Protein AF-A0A536EAM1-F1 (afdb_monomer_lite)

Foldseek 3Di:
DFADFPDFDDDVPDGPDTDGDKDFDADPVRDTPDIGGDPPDDDDCPLQLQLLLLVLLVVQFCVVLVHDPLLSVLSSWLAQLPPSSLVSLQVLQVSLVHGLVLADQAFDQRNPPVSSVVCVVVVHDTGSSSGSNSSNLSSLQSSCSRVVFDSPCSVPCPGPSVVSSVVSVVD

Radius of gyration: 19.37 Å; chains: 1; bounding box: 47×45×48 Å

Sequence (171 aa):
MPPPVLASLWRGAVREARVRGHVAVVDGRNRLVGAAGDPDVLTTVRSCVKPIQALPFVEHAARRLGASLADIAIACSSHNGEDMHVDAVRRLLGLAGLDETSLRCGPQLPMDEATGRRLLAAGGTPQPVHNNCSGKHAAMLATCAVAGWSLEGYMEPGHPCQQAVSAALAR

Secondary structure (DSSP, 8-state):
-PPPEEEEEEETTEEEEEEE--EEEE-TTS-EEEEES-TT-----GGGGHHHHTHHHIIIIITTTT--HHHHHHHH------HHHHHHHHHHHHHTT--GGG--S-----SSHHHHHHHHHTT----GGGSTTHHHHHHHHHHHHHHT--STTTTSTTSHHHHHHHHHHT-

pLDDT: mean 96.69, std 3.05, range [69.12, 98.75]

Structure (mmCIF, N/CA/C/O backbone):
data_AF-A0A536EAM1-F1
#
_entry.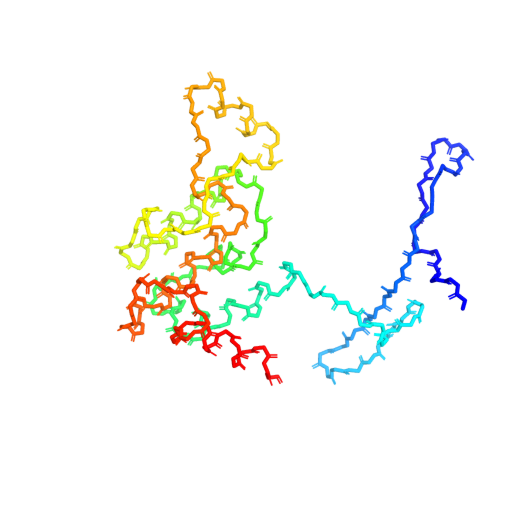id   AF-A0A536EAM1-F1
#
loop_
_atom_site.group_PDB
_atom_site.id
_atom_site.type_symbol
_atom_site.label_atom_id
_atom_site.label_alt_id
_atom_site.label_comp_id
_atom_site.label_asym_id
_atom_site.label_entity_id
_atom_site.label_seq_id
_atom_site.pdbx_PDB_ins_code
_atom_site.Cartn_x
_atom_site.Cartn_y
_atom_site.Cartn_z
_atom_site.occupancy
_atom_site.B_iso_or_equiv
_atom_site.auth_seq_id
_atom_site.auth_comp_id
_atom_site.auth_asym_id
_atom_site.auth_atom_id
_atom_site.pdbx_PDB_model_num
ATOM 1 N N . MET A 1 1 ? 20.734 -22.739 -17.566 1.00 69.12 1 MET A N 1
ATOM 2 C CA . MET A 1 1 ? 21.094 -21.557 -18.390 1.00 69.12 1 MET A CA 1
ATOM 3 C C . MET A 1 1 ? 20.747 -20.294 -17.615 1.00 69.12 1 MET A C 1
ATOM 5 O O . MET A 1 1 ? 19.804 -20.358 -16.837 1.00 69.12 1 MET A O 1
ATOM 9 N N . PRO A 1 2 ? 21.471 -19.174 -17.783 1.00 86.00 2 PRO A N 1
ATOM 10 C CA . PRO A 1 2 ? 21.080 -17.919 -17.145 1.00 86.00 2 PRO A CA 1
ATOM 11 C C . PRO A 1 2 ? 19.713 -17.449 -17.675 1.00 86.00 2 PRO A C 1
ATOM 13 O O . PRO A 1 2 ? 19.415 -17.715 -18.845 1.00 86.00 2 PRO A O 1
ATOM 16 N N . PRO A 1 3 ? 18.913 -16.716 -16.876 1.00 93.94 3 PRO A N 1
ATOM 17 C CA . PRO A 1 3 ? 17.628 -16.191 -17.331 1.00 93.94 3 PRO A CA 1
ATOM 18 C C . PRO A 1 3 ? 17.803 -15.321 -18.588 1.00 93.94 3 PRO A C 1
ATOM 20 O O . PRO A 1 3 ? 18.869 -14.701 -18.759 1.00 93.94 3 PRO A O 1
ATOM 23 N N . PRO A 1 4 ? 16.810 -15.265 -19.492 1.00 96.50 4 PRO A N 1
ATOM 24 C CA . PRO A 1 4 ? 16.903 -14.465 -20.709 1.00 96.50 4 PRO A CA 1
ATOM 25 C C . PRO A 1 4 ? 17.065 -12.977 -20.392 1.00 96.50 4 PRO A C 1
ATOM 27 O O . PRO A 1 4 ? 16.735 -12.512 -19.304 1.00 96.50 4 PRO A O 1
ATOM 30 N N . VAL A 1 5 ? 17.587 -12.220 -21.358 1.00 96.81 5 VAL A N 1
ATOM 31 C CA . VAL A 1 5 ? 17.650 -10.756 -21.265 1.00 96.81 5 VAL A CA 1
ATOM 32 C C . VAL A 1 5 ? 16.257 -10.203 -21.551 1.00 96.81 5 VAL A C 1
ATOM 34 O O . VAL A 1 5 ? 15.761 -10.362 -22.661 1.00 96.81 5 VAL A O 1
ATOM 37 N N . LEU A 1 6 ? 15.649 -9.559 -20.557 1.00 96.56 6 LEU A N 1
ATOM 38 C CA . LEU A 1 6 ? 14.318 -8.955 -20.647 1.00 96.56 6 LEU A CA 1
ATOM 39 C C . LEU A 1 6 ? 14.375 -7.486 -21.075 1.00 96.56 6 LEU A C 1
ATOM 41 O O . LEU A 1 6 ? 13.484 -7.007 -21.766 1.00 96.56 6 LEU A O 1
ATOM 45 N N . ALA A 1 7 ? 15.428 -6.767 -20.679 1.00 96.44 7 ALA A N 1
ATOM 46 C CA . ALA A 1 7 ? 15.625 -5.370 -21.047 1.00 96.44 7 ALA A CA 1
ATOM 47 C C . ALA A 1 7 ? 17.111 -5.042 -21.225 1.00 96.44 7 ALA A C 1
ATOM 49 O O . ALA A 1 7 ? 17.992 -5.710 -20.676 1.00 96.44 7 ALA A O 1
ATOM 50 N N . SER A 1 8 ? 17.395 -3.996 -21.999 1.00 97.06 8 SER A N 1
ATOM 51 C CA . SER A 1 8 ? 18.741 -3.447 -22.189 1.00 97.06 8 SER A CA 1
ATOM 52 C C . SER A 1 8 ? 18.722 -1.945 -21.944 1.00 97.06 8 SER A C 1
ATOM 54 O O . SER A 1 8 ? 17.835 -1.259 -22.447 1.00 97.06 8 SER A O 1
ATOM 56 N N . LEU A 1 9 ? 19.706 -1.445 -21.200 1.00 97.25 9 LEU A N 1
ATOM 57 C CA . LEU A 1 9 ? 19.908 -0.015 -20.991 1.00 97.25 9 LEU A CA 1
ATOM 58 C C . LEU A 1 9 ? 21.008 0.469 -21.935 1.00 97.25 9 LEU A C 1
ATOM 60 O O . LEU A 1 9 ? 22.050 -0.181 -22.068 1.00 97.25 9 LEU A O 1
ATOM 64 N N . TRP A 1 10 ? 20.763 1.607 -22.577 1.00 97.44 10 TRP A N 1
ATOM 65 C CA . TRP A 1 10 ? 21.636 2.186 -23.593 1.00 97.44 10 TRP A CA 1
ATOM 66 C C . TRP A 1 10 ? 22.023 3.617 -23.224 1.00 97.44 10 TRP A C 1
ATOM 68 O O . TRP A 1 10 ? 21.178 4.392 -22.778 1.00 97.44 10 TRP A O 1
ATOM 78 N N . ARG A 1 11 ? 23.288 3.975 -23.466 1.00 97.31 11 ARG A N 1
ATOM 79 C CA . ARG A 1 11 ? 23.786 5.355 -23.461 1.00 97.31 11 ARG A CA 1
ATOM 80 C C . ARG A 1 11 ? 24.285 5.681 -24.862 1.00 97.31 11 ARG A C 1
ATOM 82 O O . ARG A 1 11 ? 25.357 5.239 -25.277 1.00 97.31 11 ARG A O 1
ATOM 89 N N . GLY A 1 12 ? 23.466 6.412 -25.616 1.00 95.56 12 GLY A N 1
ATOM 90 C CA . GLY A 1 12 ? 23.683 6.586 -27.051 1.00 95.56 12 GLY A CA 1
ATOM 91 C C . GLY A 1 12 ? 23.728 5.227 -27.757 1.00 95.56 12 GLY A C 1
ATOM 92 O O . GLY A 1 12 ? 22.814 4.420 -27.611 1.00 95.56 12 GLY A O 1
ATOM 93 N N . ALA A 1 13 ? 24.813 4.956 -28.483 1.00 96.19 13 ALA A N 1
ATOM 94 C CA . ALA A 1 13 ? 25.009 3.700 -29.209 1.00 96.19 13 ALA A CA 1
ATOM 95 C C . ALA A 1 13 ? 25.584 2.549 -28.356 1.00 96.19 13 ALA A C 1
ATOM 97 O O . ALA A 1 13 ? 25.731 1.434 -28.854 1.00 96.19 13 ALA A O 1
ATOM 98 N N . VAL A 1 14 ? 25.932 2.788 -27.086 1.00 97.06 14 VAL A N 1
ATOM 99 C CA . VAL A 1 14 ? 26.560 1.778 -26.219 1.00 97.06 14 VAL A CA 1
ATOM 100 C C . VAL A 1 14 ? 25.514 1.128 -25.320 1.00 97.06 14 VAL A C 1
ATOM 102 O O . VAL A 1 14 ? 24.810 1.808 -24.574 1.00 97.06 14 VAL A O 1
ATOM 105 N N . ARG A 1 15 ? 25.430 -0.207 -25.349 1.00 97.19 15 ARG A N 1
ATOM 106 C CA . ARG A 1 15 ? 24.611 -0.978 -24.402 1.00 97.19 15 ARG A CA 1
ATOM 107 C C . ARG A 1 15 ? 25.362 -1.142 -23.085 1.00 97.19 15 ARG A C 1
ATOM 109 O O . ARG A 1 15 ? 26.242 -1.995 -22.992 1.00 97.19 15 ARG A O 1
ATOM 116 N N . GLU A 1 16 ? 24.992 -0.360 -22.078 1.00 97.56 16 GLU A N 1
ATOM 117 C CA . GLU A 1 16 ? 25.674 -0.336 -20.776 1.00 97.56 16 GLU A CA 1
ATOM 118 C C . GLU A 1 16 ? 25.254 -1.487 -19.862 1.00 97.56 16 GLU A C 1
ATOM 120 O O . GLU A 1 16 ? 26.082 -2.035 -19.138 1.00 97.56 16 GLU A O 1
ATOM 125 N N . ALA A 1 17 ? 23.980 -1.889 -19.897 1.00 97.31 17 ALA A N 1
ATOM 126 C CA . ALA A 1 17 ? 23.479 -2.924 -18.999 1.00 97.31 17 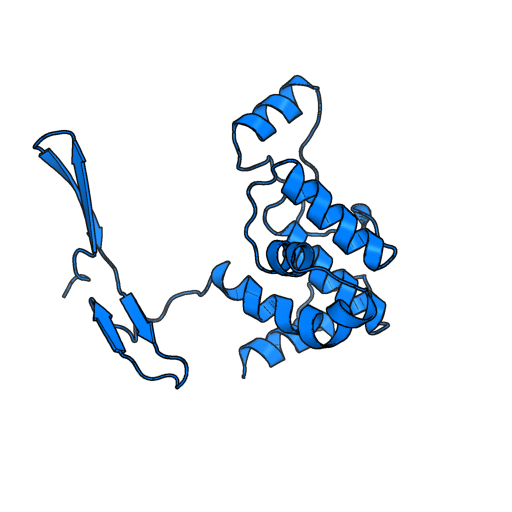ALA A CA 1
ATOM 127 C C . ALA A 1 17 ? 22.419 -3.821 -19.643 1.00 97.31 17 ALA A C 1
ATOM 129 O O . ALA A 1 17 ? 21.758 -3.469 -20.623 1.00 97.31 17 ALA A O 1
ATOM 130 N N . ARG A 1 18 ? 22.268 -5.016 -19.064 1.00 96.69 18 ARG A N 1
ATOM 131 C CA . ARG A 1 18 ? 21.251 -6.011 -19.416 1.00 96.69 18 ARG A CA 1
ATOM 132 C C . ARG A 1 18 ? 20.536 -6.447 -18.149 1.00 96.69 18 ARG A C 1
ATOM 134 O O . ARG A 1 18 ? 21.189 -6.853 -17.193 1.00 96.69 18 ARG A O 1
ATOM 141 N N . VAL A 1 19 ? 19.211 -6.420 -18.179 1.00 96.38 19 VAL A N 1
ATOM 142 C CA . VAL A 1 19 ? 18.365 -6.974 -17.122 1.00 96.38 19 VAL A CA 1
ATOM 143 C C . VAL A 1 19 ? 17.955 -8.371 -17.551 1.00 96.38 19 VAL A C 1
ATOM 145 O O . VAL A 1 19 ? 17.419 -8.551 -18.645 1.00 96.38 19 VAL A O 1
ATOM 148 N N . ARG A 1 20 ? 18.235 -9.364 -16.709 1.00 96.06 20 ARG A N 1
ATOM 149 C CA . ARG A 1 20 ? 17.837 -10.756 -16.925 1.00 96.06 20 ARG A CA 1
ATOM 150 C C . ARG A 1 20 ? 16.781 -11.153 -15.910 1.00 96.06 20 ARG A C 1
ATOM 152 O O . ARG A 1 20 ? 16.861 -10.721 -14.764 1.00 96.06 20 ARG A O 1
ATOM 159 N N . GLY A 1 21 ? 15.827 -11.978 -16.315 1.00 95.88 21 GLY A N 1
ATOM 160 C CA . GLY A 1 21 ? 14.784 -12.434 -15.407 1.00 95.88 21 GLY A CA 1
ATOM 161 C C . GLY A 1 21 ? 13.812 -13.413 -16.043 1.00 95.88 21 GLY A C 1
ATOM 162 O O . GLY A 1 21 ? 14.032 -13.891 -17.154 1.00 95.88 21 GLY A O 1
ATOM 163 N N . HIS A 1 22 ? 12.743 -13.672 -15.302 1.00 95.88 22 HIS A N 1
ATOM 164 C CA . HIS A 1 22 ? 11.665 -14.584 -15.650 1.00 95.88 22 HIS A CA 1
ATOM 165 C C . HIS A 1 22 ? 10.362 -13.793 -15.757 1.00 95.88 22 HIS A C 1
ATOM 167 O O . HIS A 1 22 ? 10.130 -12.886 -14.957 1.00 95.88 22 HIS A O 1
ATOM 173 N N . VAL A 1 23 ? 9.528 -14.112 -16.742 1.00 95.44 23 VAL A N 1
ATOM 174 C CA . VAL A 1 23 ? 8.205 -13.507 -16.935 1.00 95.44 23 VAL A CA 1
ATOM 175 C C . VAL A 1 23 ? 7.204 -14.619 -17.187 1.00 95.44 23 VAL A C 1
ATOM 177 O O . VAL A 1 23 ? 7.458 -15.491 -18.014 1.00 95.44 23 VAL A O 1
ATOM 180 N N . ALA A 1 24 ? 6.058 -14.536 -16.521 1.00 95.06 24 ALA A N 1
ATOM 181 C CA . ALA A 1 24 ? 4.874 -15.331 -16.802 1.00 95.06 24 ALA A CA 1
ATOM 182 C C . ALA A 1 24 ? 3.688 -14.379 -17.003 1.00 95.06 24 ALA A C 1
ATOM 184 O O . ALA A 1 24 ? 3.507 -13.433 -16.235 1.00 95.06 24 ALA A O 1
ATOM 185 N N . VAL A 1 25 ? 2.893 -14.618 -18.042 1.00 96.25 25 VAL A N 1
ATOM 186 C CA . VAL A 1 25 ? 1.637 -13.913 -18.310 1.00 96.25 25 VAL A CA 1
ATOM 187 C C . VAL A 1 25 ? 0.524 -14.941 -18.246 1.00 96.25 25 VAL A C 1
ATOM 189 O O . VAL A 1 25 ? 0.546 -15.919 -18.995 1.00 96.25 25 VAL A O 1
ATOM 192 N N . VAL A 1 26 ? -0.439 -14.721 -17.357 1.00 95.56 26 VAL A N 1
ATOM 193 C CA . VAL A 1 26 ? -1.587 -15.610 -17.161 1.00 95.56 26 VAL A CA 1
ATOM 194 C C . VAL A 1 26 ? -2.884 -14.905 -17.543 1.00 95.56 26 VAL A C 1
ATOM 196 O O . VAL A 1 26 ? -3.024 -13.700 -17.334 1.00 95.56 26 VAL A O 1
ATOM 199 N N . ASP A 1 27 ? -3.824 -15.643 -18.134 1.00 95.94 27 ASP A N 1
ATOM 200 C CA . ASP A 1 27 ? -5.181 -15.147 -18.377 1.00 95.94 27 ASP A CA 1
ATOM 201 C C . ASP A 1 27 ? -6.076 -15.296 -17.130 1.00 95.94 27 ASP A C 1
ATOM 203 O O . ASP A 1 27 ? -5.704 -15.919 -16.136 1.00 95.94 27 ASP A O 1
ATOM 207 N N . GLY A 1 28 ? -7.296 -14.747 -17.180 1.00 94.12 28 GLY A N 1
ATOM 208 C CA . GLY A 1 28 ? -8.270 -14.845 -16.081 1.00 94.12 28 GLY A CA 1
ATOM 209 C C . GLY A 1 28 ? -8.806 -16.260 -15.809 1.00 94.12 2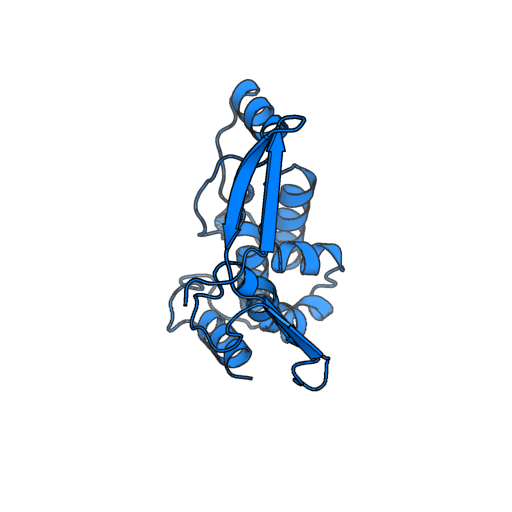8 GLY A C 1
ATOM 210 O O . GLY A 1 28 ? -9.671 -16.423 -14.954 1.00 94.12 28 GLY A O 1
ATOM 211 N N . ARG A 1 29 ? -8.340 -17.278 -16.544 1.00 95.06 29 ARG A N 1
ATOM 212 C CA . ARG A 1 29 ? -8.624 -18.704 -16.315 1.00 95.06 29 ARG A CA 1
ATOM 213 C C . ARG A 1 29 ? -7.383 -19.447 -15.809 1.00 95.06 29 ARG A C 1
ATOM 215 O O . ARG A 1 29 ? -7.332 -20.671 -15.908 1.00 95.06 29 ARG A O 1
ATOM 222 N N . ASN A 1 30 ? -6.393 -18.717 -15.290 1.00 91.00 30 ASN A N 1
ATOM 223 C CA . ASN A 1 30 ? -5.130 -19.236 -14.765 1.00 91.00 30 ASN A CA 1
ATOM 224 C C . ASN A 1 30 ? -4.305 -20.021 -15.795 1.00 91.00 30 ASN A C 1
ATOM 226 O O . ASN A 1 30 ? -3.516 -20.891 -15.428 1.00 91.00 30 ASN A O 1
ATOM 230 N N . ARG A 1 31 ? -4.465 -19.736 -17.093 1.00 95.88 31 ARG A N 1
ATOM 231 C CA . ARG A 1 31 ? -3.649 -20.374 -18.132 1.00 95.88 31 ARG A CA 1
ATOM 232 C C . ARG A 1 31 ? -2.462 -19.492 -18.474 1.00 95.88 31 ARG A C 1
ATOM 234 O O . ARG A 1 31 ? -2.629 -18.293 -18.689 1.00 95.88 31 ARG A O 1
ATOM 241 N N . LEU A 1 32 ? -1.282 -20.096 -18.592 1.00 97.12 32 LEU A N 1
ATOM 242 C CA . LEU A 1 32 ? -0.092 -19.421 -19.103 1.00 97.12 32 LEU A CA 1
ATOM 243 C C . LEU A 1 32 ? -0.296 -19.080 -20.589 1.00 97.12 32 LEU A C 1
ATOM 245 O O . LEU A 1 32 ? -0.433 -19.974 -21.422 1.00 97.12 32 LEU A O 1
ATOM 249 N N . VAL A 1 33 ? -0.322 -17.788 -20.916 1.00 97.75 33 VAL A N 1
ATOM 250 C CA . VAL A 1 33 ? -0.504 -17.273 -22.288 1.00 97.75 33 VAL A CA 1
ATOM 251 C C . VAL A 1 33 ? 0.766 -16.651 -22.870 1.00 97.75 33 VAL A C 1
ATOM 253 O O . VAL A 1 33 ? 0.814 -16.337 -24.056 1.00 97.75 33 VAL A O 1
ATOM 256 N N . GLY A 1 34 ? 1.814 -16.501 -22.061 1.00 96.94 34 GLY A N 1
ATOM 257 C CA . GLY A 1 34 ? 3.131 -16.065 -22.510 1.00 96.94 34 GLY A CA 1
ATOM 258 C C . GLY A 1 34 ? 4.172 -16.211 -21.408 1.00 96.94 34 GLY A C 1
ATOM 259 O O . GLY A 1 34 ? 3.846 -16.107 -20.227 1.00 96.94 34 GLY A O 1
ATOM 260 N N . ALA A 1 35 ? 5.426 -16.448 -21.789 1.00 96.81 35 ALA A N 1
ATOM 261 C CA . ALA A 1 35 ? 6.530 -16.534 -20.843 1.00 96.81 35 ALA A CA 1
ATOM 262 C C . ALA A 1 35 ? 7.864 -16.116 -21.473 1.00 96.81 35 ALA A C 1
ATOM 264 O O . ALA A 1 35 ? 8.066 -16.236 -22.682 1.00 96.81 35 ALA A O 1
ATOM 265 N N . ALA A 1 36 ? 8.788 -15.668 -20.627 1.00 96.44 36 ALA A N 1
ATOM 266 C CA . ALA A 1 36 ? 10.197 -15.518 -20.962 1.00 96.44 36 ALA A CA 1
ATOM 267 C C . ALA A 1 36 ? 11.034 -16.104 -19.823 1.00 96.44 36 ALA A C 1
ATOM 269 O O . ALA A 1 36 ? 10.943 -15.644 -18.688 1.00 96.44 36 ALA A O 1
ATOM 270 N N . GLY A 1 37 ? 11.864 -17.101 -20.126 1.00 95.19 37 GLY A N 1
ATOM 271 C CA . GLY A 1 37 ? 12.626 -17.831 -19.114 1.00 95.19 37 GLY A CA 1
ATOM 272 C C . GLY A 1 37 ? 11.800 -18.964 -18.514 1.00 95.19 37 GLY A C 1
ATOM 273 O O . GLY A 1 37 ? 11.008 -19.583 -19.213 1.00 95.19 37 GLY A O 1
ATOM 274 N N . ASP A 1 38 ? 12.027 -19.236 -17.235 1.00 95.69 38 ASP A N 1
ATOM 275 C CA . ASP A 1 38 ? 11.323 -20.265 -16.463 1.00 95.69 38 ASP A CA 1
ATOM 276 C C . ASP A 1 38 ? 10.181 -19.635 -15.631 1.00 95.69 38 ASP A C 1
ATOM 278 O O . ASP A 1 38 ? 10.494 -18.878 -14.707 1.00 95.69 38 ASP A O 1
ATOM 282 N N . PRO A 1 39 ? 8.897 -19.876 -15.966 1.00 94.62 39 PRO A N 1
ATOM 283 C CA . PRO A 1 39 ? 7.749 -19.328 -15.239 1.00 94.62 39 PRO A CA 1
ATOM 284 C C . PRO A 1 39 ? 7.530 -19.969 -13.859 1.00 94.62 39 PRO A C 1
ATOM 286 O O . PRO A 1 39 ? 6.801 -19.393 -13.055 1.00 94.62 39 PRO A O 1
ATOM 289 N N . ASP A 1 40 ? 8.173 -21.105 -13.572 1.00 94.12 40 ASP A N 1
ATOM 290 C CA . ASP A 1 40 ? 8.005 -21.868 -12.330 1.00 94.12 40 ASP A CA 1
ATOM 291 C C . ASP A 1 40 ? 9.082 -21.530 -11.282 1.00 94.12 40 ASP A C 1
ATOM 293 O O . ASP A 1 40 ? 9.134 -22.118 -10.197 1.00 94.12 40 ASP A O 1
ATOM 297 N N . VAL A 1 41 ? 9.948 -20.551 -11.573 1.00 94.56 41 VAL A N 1
ATOM 298 C CA . VAL A 1 41 ? 10.946 -20.064 -10.616 1.00 94.56 41 VAL A CA 1
ATOM 299 C C . VAL A 1 41 ? 10.270 -19.510 -9.364 1.00 94.56 41 VAL A C 1
ATOM 301 O O . VAL A 1 41 ? 9.477 -18.567 -9.405 1.00 94.56 41 VAL A O 1
ATOM 304 N N . LEU A 1 42 ? 10.668 -20.055 -8.214 1.00 93.25 42 LEU A N 1
ATOM 305 C CA . LEU A 1 42 ? 10.222 -19.570 -6.916 1.00 93.25 42 LEU A CA 1
ATOM 306 C C . LEU A 1 42 ? 10.850 -18.210 -6.600 1.00 93.25 42 LEU A C 1
ATOM 308 O O . LEU A 1 42 ? 12.070 -18.034 -6.618 1.00 93.25 42 LEU A O 1
ATOM 312 N N . THR A 1 43 ? 9.999 -17.249 -6.254 1.00 91.38 43 THR A N 1
ATOM 313 C CA . THR A 1 43 ? 10.399 -15.919 -5.795 1.00 91.38 43 THR A CA 1
ATOM 314 C C . THR A 1 43 ? 9.432 -15.413 -4.732 1.00 91.38 43 THR A C 1
ATOM 316 O O . THR A 1 43 ? 8.309 -15.895 -4.594 1.00 91.38 43 THR A O 1
ATOM 319 N N . THR A 1 44 ? 9.853 -14.417 -3.960 1.00 89.75 44 THR A N 1
ATOM 320 C CA . THR A 1 44 ? 8.963 -13.753 -3.007 1.00 89.75 44 THR A CA 1
ATOM 321 C C . THR A 1 44 ? 8.013 -12.816 -3.754 1.00 89.75 44 THR A C 1
ATOM 323 O O . THR A 1 44 ? 8.470 -12.005 -4.560 1.00 89.75 44 THR A O 1
ATOM 326 N N . VAL A 1 45 ? 6.723 -12.818 -3.410 1.00 88.81 45 VAL A N 1
ATOM 327 C CA . VAL A 1 45 ? 5.739 -11.853 -3.948 1.00 88.81 45 VAL A CA 1
ATOM 328 C C . VAL A 1 45 ? 6.022 -10.401 -3.532 1.00 88.81 45 VAL A C 1
ATOM 330 O O . VAL A 1 45 ? 5.564 -9.460 -4.176 1.00 88.81 45 VAL A O 1
ATOM 333 N N . ARG A 1 46 ? 6.803 -10.194 -2.460 1.00 90.06 46 ARG A N 1
ATOM 334 C CA . ARG A 1 46 ? 7.116 -8.875 -1.880 1.00 90.06 46 ARG A CA 1
ATOM 335 C C . ARG A 1 46 ? 5.850 -8.017 -1.753 1.00 90.06 46 ARG A C 1
ATOM 337 O O . ARG A 1 46 ? 4.789 -8.511 -1.392 1.00 90.06 46 ARG A O 1
ATOM 344 N N . SER A 1 47 ? 5.948 -6.721 -2.044 1.00 91.94 47 SER A N 1
ATOM 345 C CA . SER A 1 47 ? 4.816 -5.796 -1.957 1.00 91.94 47 SER A CA 1
ATOM 346 C C . SER A 1 47 ? 3.764 -5.987 -3.056 1.00 91.94 47 SER A C 1
ATOM 348 O O . SER A 1 47 ? 2.715 -5.356 -2.966 1.00 91.94 47 SER A O 1
ATOM 350 N N . CYS A 1 48 ? 3.974 -6.868 -4.043 1.00 92.88 48 CYS A N 1
ATOM 351 C CA . CYS A 1 48 ? 2.944 -7.204 -5.034 1.00 92.88 48 CYS A CA 1
ATOM 352 C C . CYS A 1 48 ? 1.762 -7.964 -4.413 1.00 92.88 48 CYS A C 1
ATOM 354 O O . CYS A 1 48 ? 0.716 -8.076 -5.037 1.00 92.88 48 CYS A O 1
ATOM 356 N N . VAL A 1 49 ? 1.903 -8.444 -3.173 1.00 95.19 49 VAL A N 1
ATOM 357 C CA . VAL A 1 49 ? 0.846 -9.136 -2.424 1.00 95.19 49 VAL A CA 1
ATOM 358 C C . VAL A 1 49 ? -0.261 -8.205 -1.909 1.00 95.19 49 VAL A C 1
ATOM 360 O O . VAL A 1 49 ? -1.342 -8.673 -1.564 1.00 95.19 49 VAL A O 1
ATOM 363 N N . LYS A 1 50 ? -0.026 -6.887 -1.845 1.00 96.31 50 LYS A N 1
ATOM 364 C CA . LYS A 1 50 ? -0.939 -5.919 -1.207 1.00 96.31 50 LYS A CA 1
ATOM 365 C C . LYS A 1 50 ? -2.385 -5.950 -1.727 1.00 96.31 50 LYS A C 1
ATOM 367 O O . LYS A 1 50 ? -3.274 -5.876 -0.883 1.00 96.31 50 LYS A O 1
ATOM 372 N N . PRO A 1 51 ? -2.665 -6.118 -3.036 1.00 96.06 51 PRO A N 1
ATOM 373 C CA . PRO A 1 51 ? -4.038 -6.286 -3.507 1.00 96.06 51 PRO A CA 1
ATOM 374 C C . PRO A 1 51 ? -4.754 -7.483 -2.873 1.00 96.06 51 PRO A C 1
ATOM 376 O O . PRO A 1 51 ? -5.917 -7.374 -2.503 1.00 96.06 51 PRO A O 1
ATOM 379 N N . ILE A 1 52 ? -4.042 -8.595 -2.665 1.00 95.75 52 ILE A N 1
ATOM 380 C CA . ILE A 1 52 ? -4.578 -9.775 -1.976 1.00 95.75 52 ILE A CA 1
ATOM 381 C C . ILE A 1 52 ? -4.767 -9.470 -0.482 1.00 95.75 52 ILE A C 1
ATOM 383 O O . ILE A 1 52 ? -5.796 -9.811 0.092 1.00 95.75 52 ILE A O 1
ATOM 387 N N . GLN A 1 53 ? -3.829 -8.746 0.145 1.00 96.75 53 GLN A N 1
ATOM 388 C CA . GLN A 1 53 ? -3.973 -8.298 1.541 1.00 96.75 53 GLN A CA 1
ATOM 389 C C . GLN A 1 53 ? -5.150 -7.332 1.751 1.00 96.75 53 GLN A C 1
ATOM 391 O O . GLN A 1 53 ? -5.669 -7.247 2.860 1.00 96.75 53 GLN A O 1
ATOM 396 N N . ALA A 1 54 ? -5.568 -6.608 0.712 1.00 97.81 54 ALA A N 1
ATOM 397 C CA . ALA A 1 54 ? -6.714 -5.706 0.747 1.00 97.81 54 ALA A CA 1
ATOM 398 C C . ALA A 1 54 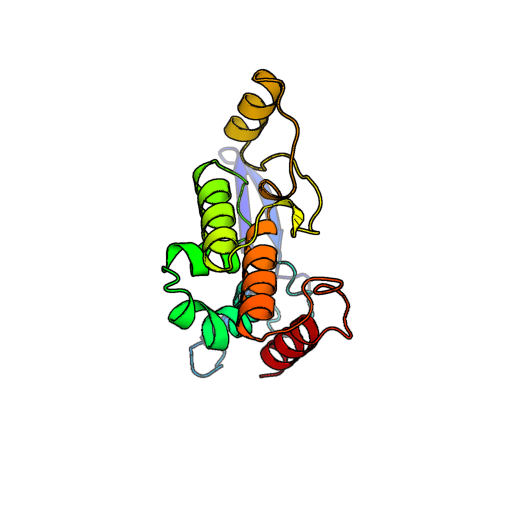? -8.058 -6.426 0.525 1.00 97.81 54 ALA A C 1
ATOM 400 O O . ALA A 1 54 ? -9.102 -5.817 0.755 1.00 97.81 54 ALA A O 1
ATOM 401 N N . LEU A 1 55 ? -8.073 -7.706 0.124 1.00 97.75 55 LEU A N 1
ATOM 402 C CA . LEU A 1 55 ? -9.320 -8.446 -0.110 1.00 97.75 55 LEU A CA 1
ATOM 403 C C . LEU A 1 55 ? -10.246 -8.482 1.116 1.00 97.75 55 LEU A C 1
ATOM 405 O O . LEU A 1 55 ? -11.418 -8.155 0.937 1.00 97.75 55 LEU A O 1
ATOM 409 N N . PRO A 1 56 ? -9.781 -8.757 2.354 1.00 97.62 56 PRO A N 1
ATOM 410 C CA . PRO A 1 56 ? -10.653 -8.697 3.530 1.00 97.62 56 PRO A CA 1
ATOM 411 C C . PRO A 1 56 ? -11.323 -7.327 3.707 1.00 97.62 56 PRO A C 1
ATOM 413 O O . PRO A 1 56 ? -12.507 -7.248 4.035 1.00 97.62 56 PRO A O 1
ATOM 416 N N . PHE A 1 57 ? -10.595 -6.244 3.423 1.00 98.50 57 PHE A N 1
ATOM 417 C CA . PHE 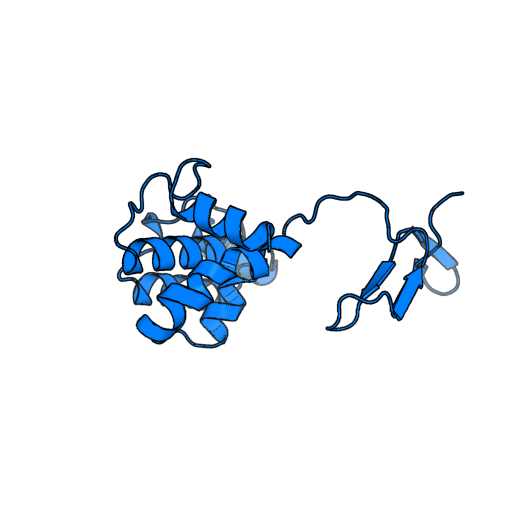A 1 57 ? -11.150 -4.894 3.443 1.00 98.50 57 PHE A CA 1
ATOM 418 C C . PHE A 1 57 ? -12.233 -4.723 2.374 1.00 98.50 57 PHE A C 1
ATOM 420 O O . PHE A 1 57 ? -13.336 -4.282 2.693 1.00 98.50 57 PHE A O 1
ATOM 427 N N . VAL A 1 58 ? -11.958 -5.107 1.126 1.00 98.12 58 VAL A N 1
ATOM 428 C CA . VAL A 1 58 ? -12.913 -4.987 0.012 1.00 98.12 58 VAL A CA 1
ATOM 429 C C . VAL A 1 58 ? -14.178 -5.816 0.261 1.00 98.12 58 VAL A C 1
ATOM 431 O O . VAL A 1 58 ? -15.288 -5.323 0.059 1.00 98.12 58 VAL A O 1
ATOM 434 N N . GLU A 1 59 ? -14.023 -7.049 0.741 1.00 96.62 59 GLU A N 1
ATOM 435 C CA . GLU A 1 59 ? -15.114 -8.008 0.940 1.00 96.62 59 GLU A CA 1
ATOM 436 C C . GLU A 1 59 ? -15.990 -7.681 2.158 1.00 96.62 59 GLU A C 1
ATOM 438 O O . GLU A 1 59 ? -17.189 -7.978 2.152 1.00 96.62 59 GLU A O 1
ATOM 443 N N . HIS A 1 60 ? -15.427 -7.075 3.210 1.00 93.81 60 HIS A N 1
ATOM 444 C CA . HIS A 1 60 ? -16.129 -6.929 4.491 1.00 93.81 60 HIS A CA 1
ATOM 445 C C . HIS A 1 60 ? -16.360 -5.488 4.946 1.00 93.81 60 HIS A C 1
ATOM 447 O O . HIS A 1 60 ? -17.355 -5.232 5.629 1.00 93.81 60 HIS A O 1
ATOM 453 N N . ALA A 1 61 ? -15.492 -4.548 4.571 1.00 97.19 61 ALA A N 1
ATOM 454 C CA . ALA A 1 61 ? -15.490 -3.196 5.126 1.00 97.19 61 ALA A CA 1
ATOM 455 C C . ALA A 1 61 ? -15.781 -2.109 4.088 1.00 97.19 61 ALA A C 1
ATOM 457 O O . ALA A 1 61 ? -16.615 -1.245 4.349 1.00 97.19 61 ALA A O 1
ATOM 458 N N . ALA A 1 62 ? -15.180 -2.177 2.898 1.00 97.94 62 ALA A N 1
ATOM 459 C CA . ALA A 1 62 ? -15.191 -1.099 1.910 1.00 97.94 62 ALA A CA 1
ATOM 460 C C . ALA A 1 62 ? -16.604 -0.572 1.615 1.00 97.94 62 ALA A C 1
ATOM 462 O O . ALA A 1 62 ? -16.872 0.615 1.781 1.00 97.94 62 ALA A O 1
ATOM 463 N N . ARG A 1 63 ? -17.551 -1.457 1.272 1.00 97.44 63 ARG A N 1
ATOM 464 C CA . ARG A 1 63 ? -18.939 -1.050 0.987 1.00 97.44 63 ARG A CA 1
ATOM 465 C C . ARG A 1 63 ? -19.658 -0.469 2.210 1.00 97.44 63 ARG A C 1
ATOM 467 O O . ARG A 1 63 ? -20.422 0.477 2.060 1.00 97.44 63 ARG A O 1
ATOM 474 N N . ARG A 1 64 ? -19.438 -1.030 3.406 1.00 97.75 64 ARG A N 1
ATOM 475 C CA . ARG A 1 64 ? -20.086 -0.571 4.653 1.00 97.75 64 ARG A CA 1
ATOM 476 C C . ARG A 1 64 ? -19.592 0.810 5.073 1.00 97.75 64 ARG A C 1
ATOM 478 O O . ARG A 1 64 ? -20.366 1.590 5.608 1.00 97.75 64 ARG A O 1
ATOM 485 N N . LEU A 1 65 ? -18.324 1.092 4.794 1.00 97.94 65 LEU A N 1
ATOM 486 C CA . LEU A 1 65 ? -17.671 2.365 5.077 1.00 97.94 65 LEU A CA 1
ATOM 487 C C . LEU A 1 65 ? -17.869 3.408 3.966 1.00 97.94 65 LEU A C 1
ATOM 489 O O . LEU A 1 65 ? -17.361 4.516 4.084 1.00 97.94 65 LEU A O 1
ATOM 493 N N . GLY A 1 66 ? -18.564 3.072 2.871 1.00 98.00 66 GLY A N 1
ATOM 494 C CA . GLY A 1 66 ? -18.696 3.972 1.721 1.00 98.00 66 GLY A CA 1
ATOM 495 C C . GLY A 1 66 ? -17.356 4.285 1.043 1.00 98.00 66 GLY A C 1
ATOM 496 O O . GLY A 1 66 ? -17.170 5.381 0.518 1.00 98.00 66 GLY A O 1
ATOM 497 N N . ALA A 1 67 ? -16.411 3.342 1.079 1.00 98.19 67 ALA A N 1
ATOM 498 C CA . ALA A 1 67 ? -15.084 3.512 0.507 1.00 98.19 67 ALA A CA 1
ATOM 499 C C . ALA A 1 67 ? -15.150 3.704 -1.016 1.00 98.19 67 ALA A C 1
ATOM 501 O O . ALA A 1 67 ? -15.866 2.995 -1.728 1.00 98.19 67 ALA A O 1
ATOM 502 N N . SER A 1 68 ? -14.372 4.656 -1.520 1.00 97.81 68 SER A N 1
ATOM 503 C CA . SER A 1 68 ? -14.252 4.939 -2.948 1.00 97.81 68 SER A CA 1
ATOM 504 C C . SER A 1 68 ? -13.173 4.074 -3.603 1.00 97.81 68 SER A C 1
ATOM 506 O O . SER A 1 68 ? -12.375 3.411 -2.937 1.00 97.81 68 SER A O 1
ATOM 508 N N . LEU A 1 69 ? -13.073 4.141 -4.933 1.00 97.31 69 LEU A N 1
ATOM 509 C CA . LEU A 1 69 ? -11.966 3.506 -5.653 1.00 97.31 69 LEU A CA 1
ATOM 510 C C . LEU A 1 69 ? -10.595 4.047 -5.227 1.00 97.31 69 LEU A C 1
ATOM 512 O O . LEU A 1 69 ? -9.628 3.294 -5.255 1.00 97.31 69 LEU A O 1
ATOM 516 N N . ALA A 1 70 ? -10.501 5.305 -4.784 1.00 96.94 70 ALA A N 1
ATOM 517 C CA . ALA A 1 70 ? -9.247 5.859 -4.280 1.00 96.94 70 ALA A CA 1
ATOM 518 C C . ALA A 1 70 ? -8.824 5.220 -2.942 1.00 96.94 70 ALA A C 1
ATOM 520 O O . ALA A 1 70 ? -7.632 5.016 -2.728 1.00 96.94 70 ALA A O 1
ATOM 521 N N . ASP A 1 71 ? -9.776 4.837 -2.076 1.00 98.12 71 ASP A N 1
ATOM 522 C CA . ASP A 1 71 ? -9.470 4.091 -0.838 1.00 98.12 71 ASP A CA 1
ATOM 523 C C . ASP A 1 71 ? -8.938 2.693 -1.142 1.00 98.12 71 ASP A C 1
ATOM 525 O O . ASP A 1 71 ? -7.977 2.217 -0.540 1.00 98.12 71 ASP A O 1
ATOM 529 N N . ILE A 1 72 ? -9.574 2.021 -2.101 1.00 98.31 72 ILE A N 1
ATOM 530 C CA . ILE A 1 72 ? -9.155 0.685 -2.520 1.00 98.31 72 ILE A CA 1
ATOM 531 C C . ILE A 1 72 ? -7.784 0.771 -3.204 1.00 98.31 72 ILE A C 1
ATOM 533 O O . ILE A 1 72 ? -6.907 -0.050 -2.943 1.00 98.31 72 ILE A O 1
ATOM 537 N N . ALA A 1 73 ? -7.555 1.794 -4.031 1.00 98.06 73 ALA A N 1
ATOM 538 C CA . ALA A 1 73 ? -6.268 2.016 -4.676 1.00 98.06 73 ALA A CA 1
ATOM 539 C C . ALA A 1 73 ? -5.149 2.236 -3.649 1.00 98.06 73 ALA A C 1
ATOM 541 O O . ALA A 1 73 ? -4.114 1.570 -3.737 1.00 98.06 73 ALA A O 1
ATOM 542 N N . ILE A 1 74 ? -5.352 3.105 -2.646 1.00 98.44 74 ILE A N 1
ATOM 543 C CA . ILE A 1 74 ? -4.326 3.353 -1.625 1.00 98.44 74 ILE A CA 1
ATOM 544 C C . ILE A 1 74 ? -4.054 2.096 -0.785 1.00 98.44 74 ILE A C 1
ATOM 546 O O . ILE A 1 74 ? -2.886 1.791 -0.530 1.00 98.44 74 ILE A O 1
ATOM 550 N N . ALA A 1 75 ? -5.084 1.303 -0.461 1.00 98.31 75 ALA A N 1
ATOM 551 C CA . ALA A 1 75 ? -4.961 0.017 0.233 1.00 98.31 75 ALA A CA 1
ATOM 552 C C . ALA A 1 75 ? -4.077 -1.004 -0.510 1.00 98.31 75 ALA A C 1
ATOM 554 O O . ALA A 1 75 ? -3.314 -1.746 0.110 1.00 98.31 75 ALA A O 1
ATOM 555 N N . CYS A 1 76 ? -4.142 -1.013 -1.842 1.00 98.12 76 CYS A N 1
ATOM 556 C CA . CYS A 1 76 ? -3.385 -1.919 -2.710 1.00 98.12 76 CYS A CA 1
ATOM 557 C C . CYS A 1 76 ? -1.959 -1.428 -3.026 1.00 98.12 76 CYS A C 1
ATOM 559 O O . CYS A 1 76 ? -1.170 -2.158 -3.632 1.00 98.12 76 CYS A O 1
ATOM 561 N N . SER A 1 77 ? -1.621 -0.189 -2.666 1.00 96.38 77 SER A N 1
ATOM 562 C CA . SER A 1 77 ? -0.454 0.516 -3.204 1.00 96.38 77 SER A CA 1
ATOM 563 C C . SER A 1 77 ? 0.831 0.369 -2.381 1.00 96.38 77 SER A C 1
ATOM 565 O O . SER A 1 77 ? 0.837 0.101 -1.178 1.00 96.38 77 SER A O 1
ATOM 567 N N . SER A 1 78 ? 1.963 0.622 -3.042 1.00 96.69 78 SER A N 1
ATOM 568 C CA . SER A 1 78 ? 3.220 1.020 -2.394 1.00 96.69 78 SER A CA 1
ATOM 569 C C . SER A 1 78 ? 3.485 2.494 -2.676 1.00 96.69 78 SER A C 1
ATOM 571 O O . SER A 1 78 ? 4.399 2.816 -3.426 1.00 96.69 78 SER A O 1
ATOM 573 N N . HIS A 1 79 ? 2.621 3.366 -2.159 1.00 97.19 79 HIS A N 1
ATOM 574 C CA . HIS A 1 79 ? 2.599 4.778 -2.538 1.00 97.19 79 HIS A CA 1
ATOM 575 C C . HIS A 1 79 ? 3.885 5.537 -2.194 1.00 97.19 79 HIS A C 1
ATOM 577 O O . HIS A 1 79 ? 4.594 5.201 -1.249 1.00 97.19 79 HIS A O 1
ATOM 583 N N . ASN A 1 80 ? 4.133 6.628 -2.921 1.00 97.69 80 ASN A N 1
ATOM 584 C CA . ASN A 1 80 ? 5.336 7.450 -2.771 1.00 97.69 80 ASN A CA 1
ATOM 585 C C . ASN A 1 80 ? 5.286 8.442 -1.601 1.00 97.69 80 ASN A C 1
ATOM 587 O O . ASN A 1 80 ? 6.260 9.142 -1.349 1.00 97.69 80 ASN A O 1
ATOM 591 N N . GLY A 1 81 ? 4.162 8.521 -0.888 1.00 97.44 81 GLY A N 1
ATOM 592 C CA . GLY A 1 81 ? 4.009 9.431 0.254 1.00 97.44 81 GLY A CA 1
ATOM 593 C C . GLY A 1 81 ? 3.759 10.890 -0.140 1.00 97.44 81 GLY A C 1
ATOM 594 O O . GLY A 1 81 ? 3.864 11.761 0.713 1.00 97.44 81 GLY A O 1
ATOM 595 N N . GLU A 1 82 ? 3.431 11.151 -1.409 1.00 98.00 82 GLU A N 1
ATOM 596 C CA . GLU A 1 82 ? 2.907 12.446 -1.874 1.00 98.00 82 GLU A CA 1
ATOM 597 C C . GLU A 1 82 ? 1.628 12.842 -1.120 1.00 98.00 82 GLU A C 1
ATOM 599 O O . GLU A 1 82 ? 0.904 11.975 -0.623 1.00 98.00 82 GLU A O 1
ATOM 604 N N . ASP A 1 83 ? 1.308 14.138 -1.103 1.00 97.31 83 ASP A N 1
ATOM 605 C CA . ASP A 1 83 ? 0.190 14.697 -0.328 1.00 97.31 83 ASP A CA 1
ATOM 606 C C . ASP A 1 83 ? -1.142 13.981 -0.614 1.00 97.31 83 ASP A C 1
ATOM 608 O O . ASP A 1 83 ? -1.835 13.571 0.313 1.00 97.31 83 ASP A O 1
ATOM 612 N N . MET A 1 84 ? -1.447 13.688 -1.885 1.00 97.75 84 MET A N 1
ATOM 613 C CA . MET A 1 84 ? -2.672 12.960 -2.251 1.00 97.75 84 MET A CA 1
ATOM 614 C C . MET A 1 84 ? -2.742 11.540 -1.664 1.00 97.75 84 MET A C 1
ATOM 616 O O . MET A 1 84 ? -3.826 11.029 -1.384 1.00 97.75 84 MET A O 1
ATOM 620 N N . HIS A 1 85 ? -1.593 10.884 -1.476 1.00 98.38 85 HIS A N 1
ATOM 621 C CA . HIS A 1 85 ? -1.531 9.566 -0.852 1.00 98.38 85 HIS A CA 1
ATOM 622 C C . HIS A 1 85 ? -1.788 9.679 0.645 1.00 98.38 85 HIS A C 1
ATOM 624 O O . HIS A 1 85 ? -2.571 8.909 1.190 1.00 98.38 85 HIS A O 1
ATOM 630 N N . VAL A 1 86 ? -1.159 10.659 1.294 1.00 98.19 86 VAL A N 1
ATOM 631 C CA . VAL A 1 86 ? -1.351 10.944 2.719 1.00 98.19 86 VAL A CA 1
ATOM 632 C C . VAL A 1 86 ? -2.818 11.249 3.009 1.00 98.19 86 VAL A C 1
ATOM 634 O O . VAL A 1 86 ? -3.396 10.669 3.930 1.00 98.19 86 VAL A O 1
ATOM 637 N N . ASP A 1 87 ? -3.445 12.082 2.182 1.00 98.31 87 ASP A N 1
ATOM 638 C CA . ASP A 1 87 ? -4.861 12.422 2.299 1.00 98.31 87 ASP A CA 1
ATOM 639 C C . ASP A 1 87 ? -5.761 11.197 2.102 1.00 98.31 87 ASP A C 1
ATOM 641 O O . ASP A 1 87 ? -6.718 11.005 2.854 1.00 98.31 87 ASP A O 1
ATOM 645 N N . ALA A 1 88 ? -5.434 10.314 1.152 1.00 98.50 88 ALA A N 1
ATOM 646 C CA . ALA A 1 88 ? -6.167 9.067 0.952 1.00 98.50 88 ALA A CA 1
ATOM 647 C C . ALA A 1 88 ? -6.059 8.123 2.164 1.00 98.50 88 ALA A C 1
ATOM 649 O O . ALA A 1 88 ? -7.062 7.540 2.574 1.00 98.50 88 ALA A O 1
ATOM 650 N N . VAL A 1 89 ? -4.877 8.002 2.779 1.00 98.75 89 VAL A N 1
ATOM 651 C CA . VAL A 1 89 ? -4.680 7.184 3.990 1.00 98.75 89 VAL A CA 1
ATOM 652 C C . VAL A 1 89 ? -5.456 7.761 5.172 1.00 98.75 89 VAL A C 1
ATOM 654 O O . VAL A 1 89 ? -6.172 7.024 5.849 1.00 98.75 89 VAL A O 1
ATOM 657 N N . ARG A 1 90 ? -5.364 9.078 5.400 1.00 98.69 90 ARG A N 1
ATOM 658 C CA . ARG A 1 90 ? -6.121 9.781 6.450 1.00 98.69 90 ARG A CA 1
ATOM 659 C C . ARG A 1 90 ? -7.617 9.613 6.270 1.00 98.69 90 ARG A C 1
ATOM 661 O O . ARG A 1 90 ? -8.320 9.324 7.233 1.00 98.69 90 ARG A O 1
ATOM 668 N N . ARG A 1 91 ? -8.104 9.761 5.037 1.00 98.56 91 ARG A N 1
ATOM 669 C CA . ARG A 1 91 ? -9.519 9.584 4.728 1.00 98.56 91 ARG A CA 1
ATOM 670 C C . ARG A 1 91 ? -9.970 8.158 5.021 1.00 98.56 91 ARG A C 1
ATOM 672 O O . ARG A 1 91 ? -10.989 7.991 5.679 1.00 98.56 91 ARG A O 1
ATOM 679 N N . LEU A 1 92 ? -9.211 7.150 4.589 1.00 98.69 92 LEU A N 1
ATOM 680 C CA . LEU A 1 92 ? -9.534 5.745 4.841 1.00 98.69 92 LEU A CA 1
ATOM 681 C C . LEU A 1 92 ? -9.563 5.413 6.344 1.00 98.69 92 LEU A C 1
ATOM 683 O O . LEU A 1 92 ? -10.485 4.741 6.797 1.00 98.69 92 LEU A O 1
ATOM 687 N N . LEU A 1 93 ? -8.605 5.921 7.126 1.00 98.69 93 LEU A N 1
ATOM 688 C CA . LEU A 1 93 ? -8.634 5.813 8.591 1.00 98.69 93 LEU A CA 1
ATOM 689 C C . LEU A 1 93 ? -9.876 6.500 9.176 1.00 98.69 93 LEU A C 1
ATOM 691 O O . LEU A 1 93 ? -10.595 5.903 9.977 1.00 98.69 93 LEU A O 1
ATOM 695 N N . GLY A 1 94 ? -10.177 7.714 8.710 1.00 98.69 94 GLY A N 1
ATOM 696 C CA . GLY A 1 94 ? -11.328 8.496 9.152 1.00 98.69 94 GLY A CA 1
ATOM 697 C C . GLY A 1 94 ? -12.671 7.822 8.870 1.00 98.69 94 GLY A C 1
ATOM 698 O O . GLY A 1 94 ? -13.565 7.895 9.710 1.00 98.69 94 GLY A O 1
ATOM 699 N N . LEU A 1 95 ? -12.810 7.092 7.754 1.00 98.38 95 LEU A N 1
ATOM 700 C CA . LEU A 1 95 ? -14.010 6.288 7.477 1.00 98.38 95 LEU A CA 1
ATOM 701 C C . LEU A 1 95 ? -14.273 5.248 8.577 1.00 98.38 95 LEU A C 1
ATOM 703 O O . LEU A 1 95 ? -15.426 4.951 8.870 1.00 98.38 95 LEU A O 1
ATOM 707 N N . ALA A 1 96 ? -13.219 4.717 9.196 1.00 97.56 96 ALA A N 1
ATOM 708 C CA . ALA A 1 96 ? -13.299 3.765 10.300 1.00 97.56 96 ALA A CA 1
ATOM 709 C C . ALA A 1 96 ? -13.300 4.430 11.692 1.00 97.56 96 ALA A C 1
ATOM 711 O O . ALA A 1 96 ? -13.246 3.724 12.697 1.00 97.56 96 ALA A O 1
ATOM 712 N N . GLY A 1 97 ? -13.345 5.766 11.767 1.00 98.12 97 GLY A N 1
ATOM 713 C CA . GLY A 1 97 ? -13.265 6.512 13.027 1.00 98.12 97 GLY A CA 1
ATOM 714 C C . GLY A 1 97 ? -11.881 6.474 13.683 1.00 98.12 97 GLY A C 1
ATOM 715 O O . GLY A 1 97 ? -11.785 6.596 14.901 1.00 98.12 97 GLY A O 1
ATOM 716 N N . LEU A 1 98 ? -10.822 6.270 12.895 1.00 98.50 98 LEU A N 1
ATOM 717 C CA . LEU A 1 98 ? -9.441 6.141 13.360 1.00 98.50 98 LEU A CA 1
ATOM 718 C C . LEU A 1 98 ? -8.576 7.312 12.886 1.00 98.50 98 LEU A C 1
ATOM 720 O O . LEU A 1 98 ? -8.914 8.020 11.937 1.00 98.50 98 LEU A O 1
ATOM 724 N N . ASP A 1 99 ? -7.413 7.459 13.513 1.00 97.88 99 ASP A N 1
ATOM 725 C CA . ASP A 1 99 ? -6.381 8.418 13.128 1.00 97.88 99 ASP A CA 1
ATOM 726 C C . ASP A 1 99 ? -5.019 7.737 12.889 1.00 97.88 99 ASP A C 1
ATOM 728 O O . ASP A 1 99 ? -4.855 6.515 12.998 1.00 97.88 99 ASP A O 1
ATOM 732 N N . GLU A 1 100 ? -4.014 8.542 12.540 1.00 97.69 100 GLU A N 1
ATOM 733 C CA . GLU A 1 100 ? -2.663 8.066 12.230 1.00 97.69 100 GLU A CA 1
ATOM 734 C C . GLU A 1 100 ? -1.976 7.348 13.402 1.00 97.69 100 GLU A C 1
ATOM 736 O O . GLU A 1 100 ? -1.060 6.556 13.169 1.00 97.69 100 GLU A O 1
ATOM 741 N N . THR A 1 101 ? -2.417 7.561 14.649 1.00 97.38 101 THR A N 1
ATOM 742 C CA . THR A 1 101 ? -1.817 6.925 15.835 1.00 97.38 101 THR A CA 1
ATOM 743 C C . THR A 1 101 ? -2.084 5.420 15.887 1.00 97.38 101 THR A C 1
ATOM 745 O O . THR A 1 101 ? -1.373 4.677 16.570 1.00 97.38 101 THR A O 1
ATOM 748 N N . SER A 1 102 ? -3.054 4.935 15.106 1.00 97.94 102 SER A N 1
ATOM 749 C CA . SER A 1 102 ? -3.344 3.506 14.938 1.00 97.94 102 SER A CA 1
ATOM 750 C C . SER A 1 102 ? -2.334 2.794 14.027 1.00 97.94 102 SER A C 1
ATOM 752 O O . SER A 1 102 ? -2.191 1.567 14.070 1.00 97.94 102 SER A O 1
ATOM 754 N N . LEU A 1 103 ? -1.594 3.535 13.194 1.00 98.31 103 LEU A N 1
ATOM 755 C CA . LEU A 1 103 ? -0.630 2.955 12.263 1.00 98.31 103 LEU A CA 1
ATOM 756 C C . LEU A 1 103 ? 0.565 2.338 13.004 1.00 98.31 103 LEU A C 1
ATOM 758 O O . LEU A 1 103 ? 1.000 2.797 14.061 1.00 98.31 103 LEU A O 1
ATOM 762 N N . ARG A 1 104 ? 1.111 1.261 12.429 1.00 97.31 104 ARG A N 1
ATOM 763 C CA . ARG A 1 104 ? 2.259 0.519 12.985 1.00 97.31 104 ARG A CA 1
ATOM 764 C C . ARG A 1 104 ? 3.367 0.249 11.960 1.00 97.31 104 ARG A C 1
ATOM 766 O O . ARG A 1 104 ? 4.304 -0.483 12.244 1.00 97.31 104 ARG A O 1
ATOM 773 N N . CYS A 1 105 ? 3.293 0.867 10.780 1.00 96.56 105 CYS A N 1
ATOM 774 C CA . CYS A 1 105 ? 4.321 0.762 9.739 1.00 96.56 105 CYS A CA 1
ATOM 775 C C . CYS A 1 105 ? 5.592 1.580 10.032 1.00 96.56 105 CYS A C 1
ATOM 777 O O . CYS A 1 105 ? 6.587 1.415 9.334 1.00 96.56 105 CYS A O 1
ATOM 779 N N . GLY A 1 106 ? 5.573 2.435 11.061 1.00 96.56 106 GLY A N 1
ATOM 780 C CA . GLY A 1 106 ? 6.680 3.326 11.408 1.00 96.56 106 GLY A CA 1
ATOM 781 C C . GLY A 1 106 ? 6.851 4.488 10.417 1.00 96.56 106 GLY A C 1
ATOM 782 O O . GLY A 1 106 ? 6.335 4.434 9.297 1.00 96.56 106 GLY A O 1
ATOM 783 N N . PRO A 1 107 ? 7.544 5.564 10.817 1.00 97.25 107 PRO A N 1
ATOM 784 C CA . PRO A 1 107 ? 7.779 6.712 9.952 1.00 97.25 107 PRO A CA 1
ATOM 785 C C . PRO A 1 107 ? 8.745 6.376 8.809 1.00 97.25 107 PRO A C 1
ATOM 787 O O . PRO A 1 107 ? 9.712 5.639 8.989 1.00 97.25 107 PRO A O 1
ATOM 790 N N . GLN A 1 108 ? 8.507 6.954 7.634 1.00 97.44 108 GLN A N 1
ATOM 791 C CA . GLN A 1 108 ? 9.385 6.846 6.465 1.00 97.44 108 GLN A CA 1
ATOM 792 C C . GLN A 1 108 ? 9.335 8.165 5.698 1.00 97.44 108 GLN A C 1
ATOM 794 O O . GLN A 1 108 ? 8.252 8.721 5.521 1.00 97.44 108 GLN A O 1
ATOM 799 N N . LEU A 1 109 ? 10.480 8.690 5.253 1.00 98.00 109 LEU A N 1
ATOM 800 C CA . LEU A 1 109 ? 10.480 9.862 4.374 1.00 98.00 109 LEU A CA 1
ATOM 801 C C . LEU A 1 109 ? 9.698 9.526 3.086 1.00 98.00 109 LEU A C 1
ATOM 803 O O . LEU A 1 109 ? 9.875 8.410 2.580 1.00 98.00 109 LEU A O 1
ATOM 807 N N . PRO A 1 110 ? 8.859 10.440 2.554 1.00 98.25 110 PRO A N 1
ATOM 808 C CA . PRO A 1 110 ? 8.234 10.242 1.251 1.00 98.25 110 PRO A CA 1
ATOM 809 C C . PRO A 1 110 ? 9.266 9.806 0.206 1.00 98.25 110 PRO A C 1
ATOM 811 O O . PRO A 1 110 ? 10.362 10.362 0.141 1.00 98.25 110 PRO A O 1
ATOM 814 N N . MET A 1 111 ? 8.923 8.786 -0.584 1.00 96.44 111 MET A N 1
ATOM 815 C CA . MET A 1 111 ? 9.765 8.321 -1.691 1.00 96.44 111 MET A CA 1
ATOM 816 C C . MET A 1 111 ? 9.749 9.312 -2.858 1.00 96.44 111 MET A C 1
ATOM 818 O O . MET A 1 111 ? 10.701 9.344 -3.630 1.00 96.44 111 MET A O 1
ATOM 822 N N . ASP A 1 112 ? 8.695 10.127 -2.974 1.00 97.56 112 ASP A N 1
ATOM 823 C CA . ASP A 1 112 ? 8.720 11.294 -3.850 1.00 97.56 112 ASP A CA 1
ATOM 824 C C . ASP A 1 112 ? 9.694 12.342 -3.292 1.00 97.56 112 ASP A C 1
ATOM 826 O O . ASP A 1 112 ? 9.473 12.929 -2.227 1.00 97.56 112 ASP A O 1
ATOM 830 N N . GLU A 1 113 ? 10.788 12.573 -4.020 1.00 97.31 113 GLU A N 1
ATOM 831 C CA . GLU A 1 113 ? 11.883 13.432 -3.571 1.00 97.31 113 GLU A CA 1
ATOM 832 C C . GLU A 1 113 ? 11.430 14.877 -3.339 1.00 97.31 113 GLU A C 1
ATOM 834 O O . GLU A 1 113 ? 11.869 15.515 -2.379 1.00 97.31 113 GLU A O 1
ATOM 839 N N . ALA A 1 114 ? 10.541 15.403 -4.186 1.00 97.81 114 ALA A N 1
ATOM 840 C CA . ALA A 1 114 ? 10.051 16.773 -4.067 1.00 97.81 114 ALA A CA 1
ATOM 841 C C . ALA A 1 114 ? 9.242 16.959 -2.775 1.00 97.81 114 ALA A C 1
ATOM 843 O O . ALA A 1 114 ? 9.480 17.904 -2.015 1.00 97.81 114 ALA A O 1
ATOM 844 N N . THR A 1 115 ? 8.340 16.023 -2.483 1.00 97.88 115 THR A N 1
ATOM 845 C CA . THR A 1 115 ? 7.557 15.987 -1.243 1.00 97.88 115 THR A CA 1
ATOM 846 C C . THR A 1 115 ? 8.462 15.800 -0.030 1.00 97.88 115 THR A C 1
ATOM 848 O O . THR A 1 115 ? 8.348 16.562 0.931 1.00 97.88 115 THR A O 1
ATOM 851 N N . GLY A 1 116 ? 9.420 14.870 -0.081 1.00 97.81 116 GLY A N 1
ATOM 852 C CA . GLY A 1 116 ? 10.381 14.656 1.002 1.00 97.81 116 GLY A CA 1
ATOM 853 C C . GLY A 1 116 ? 11.209 15.908 1.316 1.00 97.81 116 GLY A C 1
ATOM 854 O O . GLY A 1 116 ? 11.332 16.296 2.479 1.00 97.81 116 GLY A O 1
ATOM 855 N N . ARG A 1 117 ? 11.721 16.601 0.291 1.00 98.12 117 ARG A N 1
ATOM 856 C CA . ARG A 1 117 ? 12.471 17.857 0.466 1.00 98.12 117 ARG A CA 1
ATOM 857 C C . ARG A 1 117 ? 11.605 18.967 1.047 1.00 98.12 117 ARG A C 1
ATOM 859 O O . ARG A 1 117 ? 12.063 19.671 1.943 1.00 98.12 117 ARG A O 1
ATOM 866 N N . ARG A 1 118 ? 10.370 19.120 0.564 1.00 98.06 118 ARG A N 1
ATOM 867 C CA . ARG A 1 118 ? 9.422 20.121 1.074 1.00 98.06 118 ARG A CA 1
ATOM 868 C C . ARG A 1 118 ? 9.076 19.871 2.542 1.00 98.06 118 ARG A C 1
ATOM 870 O O . ARG A 1 118 ? 9.086 20.820 3.318 1.00 98.06 118 ARG A O 1
ATOM 877 N N . LEU A 1 119 ? 8.836 18.614 2.925 1.00 97.94 119 LEU A N 1
ATOM 878 C CA . LEU A 1 119 ? 8.562 18.227 4.311 1.00 97.94 119 LEU A CA 1
ATOM 879 C C . LEU A 1 119 ? 9.701 18.661 5.242 1.00 97.94 119 LEU A C 1
ATOM 881 O O . LEU A 1 119 ? 9.455 19.330 6.242 1.00 97.94 119 LEU A O 1
ATOM 885 N N . LEU A 1 120 ? 10.944 18.326 4.885 1.00 98.00 120 LEU A N 1
ATOM 886 C CA . LEU A 1 120 ? 12.121 18.665 5.689 1.00 98.00 120 LEU A CA 1
ATOM 887 C C . LEU A 1 120 ? 12.394 20.175 5.714 1.00 98.00 120 LEU A C 1
ATOM 889 O O . LEU A 1 120 ? 12.711 20.723 6.766 1.00 98.00 120 LEU A O 1
ATOM 893 N N . ALA A 1 121 ? 12.244 20.861 4.577 1.00 98.00 121 ALA A N 1
ATOM 894 C CA . ALA A 1 121 ? 12.435 22.310 4.486 1.00 98.00 121 ALA A CA 1
ATOM 895 C C . ALA A 1 121 ? 11.421 23.093 5.336 1.00 98.00 121 ALA A C 1
ATOM 897 O O . ALA A 1 121 ? 11.748 24.158 5.851 1.00 98.00 121 ALA A O 1
ATOM 898 N N . ALA A 1 122 ? 10.215 22.552 5.521 1.00 97.38 122 ALA A N 1
ATOM 899 C CA . ALA A 1 122 ? 9.201 23.100 6.418 1.00 97.38 122 ALA A CA 1
ATOM 900 C C . ALA A 1 122 ? 9.433 22.745 7.904 1.00 97.38 122 ALA A C 1
ATOM 902 O O . ALA A 1 122 ? 8.586 23.049 8.740 1.00 97.38 122 ALA A O 1
ATOM 903 N N . GLY A 1 123 ? 10.543 22.078 8.247 1.00 97.50 123 GLY A N 1
ATOM 904 C CA . GLY A 1 123 ? 10.837 21.611 9.607 1.00 97.50 123 GLY A CA 1
ATOM 905 C C . GLY A 1 123 ? 10.026 20.384 10.039 1.00 97.50 123 GLY A C 1
ATOM 906 O O . GLY A 1 123 ? 10.057 20.006 11.209 1.00 97.50 123 GLY A O 1
ATOM 907 N N . GLY A 1 124 ? 9.294 19.759 9.115 1.00 96.56 124 GLY A N 1
ATOM 908 C CA . GLY A 1 124 ? 8.539 18.543 9.373 1.00 96.56 124 GLY A CA 1
ATOM 909 C C . GLY A 1 124 ? 9.437 17.312 9.482 1.00 96.56 124 GLY A C 1
ATOM 910 O O . GLY A 1 124 ? 10.552 17.266 8.960 1.00 96.56 124 GLY A O 1
ATOM 911 N N . THR A 1 125 ? 8.921 16.273 10.133 1.00 97.06 125 THR A N 1
ATOM 912 C CA . THR A 1 125 ? 9.570 14.962 10.235 1.00 97.06 125 THR A CA 1
ATOM 913 C C . THR A 1 125 ? 8.702 13.885 9.590 1.00 97.06 125 THR A C 1
ATOM 915 O O . THR A 1 125 ? 7.475 14.019 9.546 1.00 97.06 125 THR A O 1
ATOM 918 N N . PRO A 1 126 ? 9.301 12.801 9.067 1.00 96.94 126 PRO A N 1
ATOM 919 C CA . PRO A 1 126 ? 8.531 11.676 8.565 1.00 96.94 126 PRO A CA 1
ATOM 920 C C . PRO A 1 126 ? 7.597 11.089 9.628 1.00 96.94 126 PRO A C 1
ATOM 922 O O . PRO A 1 126 ? 7.997 10.918 10.775 1.00 96.94 126 PRO A O 1
ATOM 925 N N . GLN A 1 127 ? 6.376 10.742 9.228 1.00 97.69 127 GLN A N 1
ATOM 926 C CA . GLN A 1 127 ? 5.332 10.175 10.079 1.00 97.69 127 GLN A CA 1
ATOM 927 C C . GLN A 1 127 ? 4.863 8.838 9.493 1.00 97.69 127 GLN A C 1
ATOM 929 O O . GLN A 1 127 ? 5.115 8.578 8.311 1.00 97.69 127 GLN A O 1
ATOM 934 N N . PRO A 1 128 ? 4.182 7.973 10.270 1.00 98.19 128 PRO A N 1
ATOM 935 C CA . PRO A 1 128 ? 3.678 6.696 9.772 1.00 98.19 128 PRO A CA 1
ATOM 936 C C . PRO A 1 128 ? 2.817 6.813 8.512 1.00 98.19 128 PRO A C 1
ATOM 938 O O . PRO A 1 128 ? 2.894 5.940 7.657 1.00 98.19 128 PRO A O 1
ATOM 941 N N . VAL A 1 129 ? 2.059 7.900 8.343 1.00 98.25 129 VAL A N 1
ATOM 942 C CA . VAL A 1 129 ? 1.234 8.124 7.146 1.00 98.25 129 VAL A CA 1
ATOM 943 C C . VAL A 1 129 ? 2.056 8.272 5.856 1.00 98.25 129 VAL A C 1
ATOM 945 O O . VAL A 1 129 ? 1.593 7.879 4.788 1.00 98.25 129 VAL A O 1
ATOM 948 N N . HIS A 1 130 ? 3.303 8.748 5.945 1.00 98.38 130 HIS A N 1
ATOM 949 C CA . HIS A 1 130 ? 4.215 8.876 4.800 1.00 98.38 130 HIS A CA 1
ATOM 950 C C . HIS A 1 130 ? 4.800 7.530 4.347 1.00 98.38 130 HIS A C 1
ATOM 952 O O . HIS A 1 130 ? 5.319 7.422 3.236 1.00 98.38 130 HIS A O 1
ATOM 958 N N . ASN A 1 131 ? 4.720 6.500 5.192 1.00 98.25 131 ASN A N 1
ATOM 959 C CA . ASN A 1 131 ? 5.224 5.172 4.879 1.00 98.25 131 ASN A CA 1
ATOM 960 C C . ASN A 1 131 ? 4.460 4.548 3.722 1.00 98.25 131 ASN A C 1
ATOM 962 O O . ASN A 1 131 ? 3.239 4.533 3.745 1.00 98.25 131 ASN A O 1
ATOM 966 N N . ASN A 1 132 ? 5.165 3.948 2.764 1.00 97.56 132 ASN A N 1
ATOM 967 C CA . ASN A 1 132 ? 4.559 3.358 1.564 1.00 97.56 132 ASN A CA 1
ATOM 968 C C . ASN A 1 132 ? 3.588 2.192 1.846 1.00 97.56 132 ASN A C 1
ATOM 970 O O . ASN A 1 132 ? 2.930 1.671 0.940 1.00 97.56 132 ASN A O 1
ATOM 974 N N . CYS A 1 133 ? 3.557 1.703 3.084 1.00 97.75 133 CYS A N 1
ATOM 975 C CA . CYS A 1 133 ? 2.642 0.680 3.552 1.00 97.75 133 CYS A CA 1
ATOM 976 C C . CYS A 1 133 ? 1.437 1.258 4.298 1.00 97.75 133 CYS A C 1
ATOM 978 O O . CYS A 1 133 ? 0.515 0.502 4.581 1.00 97.75 133 CYS A O 1
ATOM 980 N N . SER A 1 134 ? 1.385 2.547 4.616 1.00 98.56 134 SER A N 1
ATOM 981 C CA . SER A 1 134 ? 0.327 3.086 5.474 1.00 98.56 134 SER 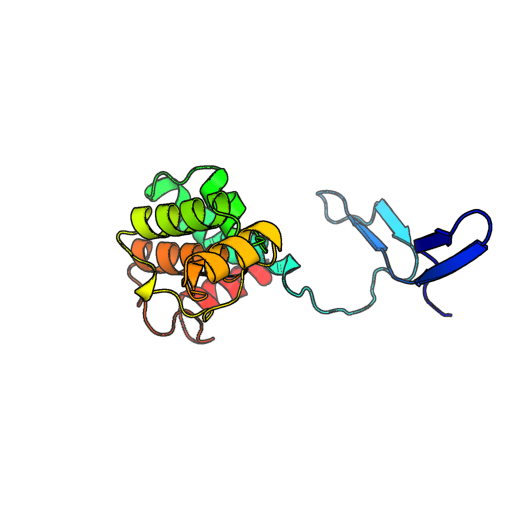A CA 1
ATOM 982 C C . SER A 1 134 ? -1.076 2.861 4.890 1.00 98.56 134 SER A C 1
ATOM 984 O O . SER A 1 134 ? -1.985 2.516 5.641 1.00 98.56 134 SER A O 1
ATOM 986 N N . GLY A 1 135 ? -1.229 2.865 3.560 1.00 98.50 135 GLY A N 1
ATOM 987 C CA . GLY A 1 135 ? -2.466 2.463 2.874 1.00 98.50 135 GLY A CA 1
ATOM 988 C C . GLY A 1 135 ? -2.969 1.054 3.217 1.00 98.50 135 GLY A C 1
ATOM 989 O O . GLY A 1 135 ? -4.121 0.895 3.625 1.00 98.50 135 GLY A O 1
ATOM 990 N N . LYS A 1 136 ? -2.118 0.017 3.125 1.00 98.12 136 LYS A N 1
ATOM 991 C CA . LYS A 1 136 ? -2.531 -1.357 3.491 1.00 98.12 136 LYS A CA 1
ATOM 992 C C . LYS A 1 136 ? -2.838 -1.475 4.989 1.00 98.12 136 LYS A C 1
ATOM 994 O O . LYS A 1 136 ? -3.725 -2.228 5.372 1.00 98.12 136 LYS A O 1
ATOM 999 N N . HIS A 1 137 ? -2.121 -0.728 5.834 1.00 98.56 137 HIS A N 1
ATOM 1000 C CA . HIS A 1 137 ? -2.360 -0.729 7.279 1.00 98.56 137 HIS A CA 1
ATOM 1001 C C . HIS A 1 137 ? -3.705 -0.075 7.607 1.00 98.56 137 HIS A C 1
ATOM 1003 O O . HIS A 1 137 ? -4.466 -0.631 8.393 1.00 98.56 137 HIS A O 1
ATOM 1009 N N . ALA A 1 138 ? -4.040 1.043 6.959 1.00 98.75 138 ALA A N 1
ATOM 1010 C CA . ALA A 1 138 ? -5.344 1.684 7.092 1.00 98.75 138 ALA A CA 1
ATOM 1011 C C . ALA A 1 138 ? -6.486 0.742 6.678 1.00 98.75 138 ALA A C 1
ATOM 1013 O O . ALA A 1 138 ? -7.480 0.644 7.390 1.00 98.75 138 ALA A O 1
ATOM 1014 N N . ALA A 1 139 ? -6.319 -0.028 5.599 1.00 98.62 139 ALA A N 1
ATOM 1015 C CA . ALA A 1 139 ? -7.300 -1.033 5.183 1.00 98.62 139 ALA A CA 1
ATOM 1016 C C . ALA A 1 139 ? -7.454 -2.188 6.192 1.00 98.62 139 ALA A C 1
ATOM 1018 O O . ALA A 1 139 ? -8.576 -2.601 6.493 1.00 98.62 139 ALA A O 1
ATOM 1019 N N . MET A 1 140 ? -6.348 -2.694 6.751 1.00 98.69 140 MET A N 1
ATOM 1020 C CA . MET A 1 140 ? -6.375 -3.712 7.813 1.00 98.69 140 MET A CA 1
ATOM 1021 C C . MET A 1 140 ? -7.103 -3.196 9.061 1.00 98.69 140 MET A C 1
ATOM 1023 O O . MET A 1 140 ? -8.007 -3.857 9.563 1.00 98.69 140 MET A O 1
ATOM 1027 N N . LEU A 1 141 ? -6.774 -1.984 9.510 1.00 98.75 141 LEU A N 1
ATOM 1028 C CA . LEU A 1 141 ? -7.409 -1.330 10.655 1.00 98.75 141 LEU A CA 1
ATOM 1029 C C . LEU A 1 141 ? -8.904 -1.074 10.425 1.00 98.75 141 LEU A C 1
ATOM 1031 O O . LEU A 1 141 ? -9.719 -1.384 11.291 1.00 98.75 141 LEU A O 1
ATOM 1035 N N . ALA A 1 142 ? -9.280 -0.583 9.243 1.00 98.69 142 ALA A N 1
ATOM 1036 C CA . ALA A 1 142 ? -10.676 -0.395 8.861 1.00 98.69 142 ALA A CA 1
ATOM 1037 C C . ALA A 1 142 ? -11.452 -1.722 8.848 1.00 98.69 142 ALA A C 1
ATOM 1039 O O . ALA A 1 142 ? -12.608 -1.778 9.269 1.00 98.69 142 ALA A O 1
ATOM 1040 N N . THR A 1 143 ? -10.802 -2.810 8.421 1.00 98.62 143 THR A N 1
ATOM 1041 C CA . THR A 1 143 ? -11.374 -4.161 8.493 1.00 98.62 143 THR A CA 1
ATOM 1042 C C . THR A 1 143 ? -11.599 -4.583 9.940 1.00 98.62 143 THR A C 1
ATOM 1044 O O . THR A 1 143 ? -12.699 -5.026 10.266 1.00 98.62 143 THR A O 1
ATOM 1047 N N . CYS A 1 144 ? -10.605 -4.399 10.818 1.00 98.62 144 CYS A N 1
ATOM 1048 C CA . CYS A 1 144 ? -10.748 -4.690 12.244 1.00 98.62 144 CYS A CA 1
ATOM 1049 C C . CYS A 1 144 ? -11.907 -3.910 12.870 1.00 98.62 144 CYS A C 1
ATOM 1051 O O . CYS A 1 144 ? -12.740 -4.514 13.543 1.00 98.62 144 CYS A O 1
ATOM 1053 N N . ALA A 1 145 ? -12.003 -2.604 12.600 1.00 98.38 145 ALA A N 1
ATOM 1054 C CA . ALA A 1 145 ? -13.046 -1.744 13.153 1.00 98.38 145 ALA A CA 1
ATOM 1055 C C . ALA A 1 145 ? -14.453 -2.213 12.746 1.00 98.38 145 ALA A C 1
ATOM 1057 O O . ALA A 1 145 ? -15.337 -2.347 13.589 1.00 98.38 145 ALA A O 1
ATOM 1058 N N . VAL A 1 146 ? -14.654 -2.544 11.465 1.00 98.38 146 VAL A N 1
ATOM 1059 C CA . VAL A 1 146 ? -15.942 -3.050 10.961 1.00 98.38 146 VAL A CA 1
ATOM 1060 C C . VAL A 1 146 ? -16.266 -4.452 11.482 1.00 98.38 146 VAL A C 1
ATOM 1062 O O . VAL A 1 146 ? -17.436 -4.778 11.681 1.00 98.38 146 VAL A O 1
ATOM 1065 N N . ALA A 1 147 ? -15.255 -5.300 11.670 1.00 97.69 147 ALA A N 1
ATOM 1066 C CA . ALA A 1 147 ? -15.428 -6.670 12.147 1.00 97.69 147 ALA A CA 1
ATOM 1067 C C . ALA A 1 147 ? -15.521 -6.782 13.681 1.00 97.69 147 ALA A C 1
ATOM 1069 O O . ALA A 1 147 ? -15.777 -7.873 14.190 1.00 97.69 147 ALA A O 1
ATOM 1070 N N . GLY A 1 148 ? -15.310 -5.685 14.417 1.00 97.88 148 GLY A N 1
ATOM 1071 C CA . GLY A 1 148 ? -15.251 -5.691 15.880 1.00 97.88 148 GLY A CA 1
ATOM 1072 C C . GLY A 1 148 ? -14.021 -6.416 16.439 1.00 97.88 148 GLY A C 1
ATOM 1073 O O . GLY A 1 148 ? -14.064 -6.926 17.557 1.00 97.88 148 GLY A O 1
ATOM 1074 N N . TRP A 1 149 ? -12.938 -6.511 15.665 1.00 98.38 149 TRP A N 1
ATOM 1075 C CA . TRP A 1 149 ? -11.671 -7.086 16.121 1.00 98.38 149 TRP A CA 1
ATOM 1076 C C . TRP A 1 149 ? -10.812 -6.040 16.827 1.00 98.38 149 TRP A C 1
ATOM 1078 O O . TRP A 1 149 ? -10.973 -4.838 16.608 1.00 98.38 149 TRP A O 1
ATOM 1088 N N . SER A 1 150 ? -9.859 -6.506 17.638 1.00 98.06 150 SER A N 1
ATOM 1089 C CA . SER A 1 150 ? -8.874 -5.618 18.253 1.00 98.06 150 SER A CA 1
ATOM 1090 C C . SER A 1 150 ? -8.127 -4.807 17.188 1.00 98.06 150 SER A C 1
ATOM 1092 O O . SER A 1 150 ? -7.797 -5.298 16.106 1.00 98.06 150 SER A O 1
ATOM 1094 N N . LEU A 1 151 ? -7.856 -3.543 17.503 1.00 98.19 151 LEU A N 1
ATOM 1095 C CA . LEU A 1 151 ? -6.926 -2.718 16.731 1.00 98.19 151 LEU A CA 1
ATOM 1096 C C . LEU A 1 151 ? -5.482 -2.953 17.184 1.00 98.19 151 LEU A C 1
ATOM 1098 O O . LEU A 1 151 ? -4.545 -2.608 16.471 1.00 98.19 151 LEU A O 1
ATOM 1102 N N . GLU A 1 152 ? -5.280 -3.535 18.363 1.00 97.69 152 GLU A N 1
ATOM 1103 C CA . GLU A 1 152 ? -3.957 -3.869 18.875 1.00 97.69 152 GLU A CA 1
ATOM 1104 C C . GLU A 1 152 ? -3.482 -5.203 18.310 1.00 97.69 152 GLU A C 1
ATOM 1106 O O . GLU A 1 152 ? -4.235 -6.171 18.219 1.00 97.69 152 GLU A O 1
ATOM 1111 N N . GLY A 1 153 ? -2.207 -5.255 17.925 1.00 97.44 153 GLY A N 1
ATOM 1112 C CA . GLY A 1 153 ? -1.609 -6.479 17.404 1.00 97.44 153 GLY A CA 1
ATOM 1113 C C . GLY A 1 153 ? -2.163 -6.919 16.047 1.00 97.44 153 GLY A C 1
ATOM 1114 O O . GLY A 1 153 ? -1.953 -8.063 15.671 1.00 97.44 153 GLY A O 1
ATOM 1115 N N . TYR A 1 154 ? -2.821 -6.050 15.265 1.00 97.81 154 TYR A N 1
ATOM 1116 C CA . TYR A 1 154 ? -3.380 -6.431 13.953 1.00 97.81 154 TYR A CA 1
ATOM 1117 C C . TYR A 1 154 ? -2.352 -6.957 12.943 1.00 97.81 154 TYR A C 1
ATOM 1119 O O . TYR A 1 154 ? -2.737 -7.534 11.927 1.00 97.81 154 TYR A O 1
ATOM 1127 N N . MET A 1 155 ? -1.062 -6.731 13.197 1.00 97.12 155 MET A N 1
ATOM 1128 C CA . MET A 1 155 ? 0.058 -7.241 12.405 1.00 97.12 155 MET A CA 1
ATOM 1129 C C . MET A 1 155 ? 0.544 -8.617 12.868 1.00 97.12 155 MET A C 1
ATOM 1131 O O . MET A 1 155 ? 1.296 -9.262 12.142 1.00 97.12 155 MET A O 1
ATOM 1135 N N . GLU A 1 156 ? 0.141 -9.059 14.059 1.00 98.06 156 GLU A N 1
ATOM 1136 C CA . GLU A 1 156 ? 0.586 -10.323 14.626 1.00 98.06 156 GLU A CA 1
ATOM 1137 C C . GLU A 1 156 ? -0.046 -11.493 13.869 1.00 98.06 156 GLU A C 1
ATOM 1139 O O . GLU A 1 156 ? -1.254 -11.464 13.612 1.00 98.06 156 GLU A O 1
ATOM 1144 N N . PRO A 1 157 ? 0.713 -12.557 13.549 1.00 97.19 157 PRO A N 1
ATOM 1145 C CA . PRO A 1 157 ? 0.195 -13.686 12.777 1.00 97.19 157 PRO A CA 1
ATOM 1146 C C . PRO A 1 157 ? -1.073 -14.316 13.369 1.00 97.19 157 PRO A C 1
ATOM 1148 O O . PRO A 1 157 ? -1.946 -14.757 12.627 1.00 97.19 157 PRO A O 1
ATOM 1151 N N . GLY A 1 158 ? -1.200 -14.341 14.700 1.00 97.81 158 GLY A N 1
ATOM 1152 C CA . GLY A 1 158 ? -2.368 -14.889 15.398 1.00 97.81 158 GLY A CA 1
ATOM 1153 C C . GLY A 1 158 ? -3.609 -13.990 15.378 1.00 97.81 158 GLY A C 1
ATOM 1154 O O . GLY A 1 158 ? -4.688 -14.436 15.759 1.00 97.81 158 GLY A O 1
ATOM 1155 N N . HIS A 1 159 ? -3.487 -12.735 14.943 1.00 98.62 159 HIS A N 1
ATOM 1156 C CA . HIS A 1 159 ? -4.604 -11.802 14.932 1.00 98.62 159 HIS A CA 1
ATOM 1157 C C . HIS A 1 159 ? -5.627 -12.168 13.839 1.00 98.62 159 HIS A C 1
ATOM 1159 O O . HIS A 1 159 ? -5.216 -12.476 12.714 1.00 98.62 159 HIS A O 1
ATOM 1165 N N . PRO A 1 160 ? -6.950 -12.053 14.088 1.00 98.38 160 PRO A N 1
ATOM 1166 C CA . PRO A 1 160 ? -7.985 -12.335 13.085 1.00 98.38 160 PRO A CA 1
ATOM 1167 C C . PRO A 1 160 ? -7.766 -11.636 11.735 1.00 98.38 160 PRO A C 1
ATOM 1169 O O . PRO A 1 160 ? -7.992 -12.225 10.682 1.00 98.38 160 PRO A O 1
ATOM 1172 N N . CYS A 1 161 ? -7.235 -10.410 11.753 1.00 98.00 161 CYS A N 1
ATOM 1173 C CA . CYS A 1 161 ? -6.839 -9.687 10.540 1.00 98.00 161 CYS A CA 1
ATOM 1174 C C . CYS A 1 161 ? -5.783 -10.436 9.706 1.00 98.00 161 CYS A C 1
ATOM 1176 O O . CYS A 1 161 ? -5.958 -10.582 8.498 1.00 98.00 161 CYS A O 1
ATOM 1178 N N . GLN A 1 162 ? -4.693 -10.916 10.318 1.00 97.75 162 GLN A N 1
ATOM 1179 C CA . GLN A 1 162 ? -3.654 -11.650 9.583 1.00 97.75 162 GLN A CA 1
ATOM 1180 C C . GLN A 1 162 ? -4.131 -13.037 9.154 1.00 97.75 162 GLN A C 1
ATOM 1182 O O . GLN A 1 162 ? -3.756 -13.506 8.079 1.00 97.75 162 GLN A O 1
ATOM 1187 N N . GLN A 1 163 ? -5.007 -13.668 9.936 1.00 98.12 163 GLN A N 1
ATOM 1188 C CA . GLN A 1 163 ? -5.660 -14.920 9.552 1.00 98.12 163 GLN A CA 1
ATOM 1189 C C . GLN A 1 163 ? -6.552 -14.731 8.315 1.00 98.12 163 GLN A C 1
ATOM 1191 O O . GLN A 1 163 ? -6.465 -15.519 7.377 1.00 98.12 163 GLN A O 1
ATOM 1196 N N . ALA A 1 164 ? -7.335 -13.649 8.248 1.00 97.69 164 ALA A N 1
ATOM 1197 C CA . ALA A 1 164 ? -8.148 -13.322 7.076 1.00 97.69 164 ALA A CA 1
ATOM 1198 C C . ALA A 1 164 ? -7.292 -13.047 5.827 1.00 97.69 164 ALA A C 1
ATOM 1200 O O . ALA A 1 164 ? -7.610 -13.524 4.738 1.00 97.69 164 ALA A O 1
ATOM 1201 N N . VAL A 1 165 ? -6.174 -12.329 5.981 1.00 96.81 165 VAL A N 1
ATOM 1202 C CA . VAL A 1 165 ? -5.204 -12.105 4.895 1.00 96.81 165 VAL A CA 1
ATOM 1203 C C . VAL A 1 165 ? -4.571 -13.420 4.433 1.00 96.81 165 VAL A C 1
ATOM 1205 O O . VAL A 1 165 ? -4.465 -13.662 3.233 1.00 96.81 165 VAL A O 1
ATOM 1208 N N . SER A 1 166 ? -4.184 -14.289 5.367 1.00 96.31 166 SER A N 1
ATOM 1209 C CA . SER A 1 166 ? -3.604 -15.602 5.057 1.00 96.31 166 SER A CA 1
ATOM 1210 C C . SER A 1 166 ? -4.606 -16.501 4.334 1.00 96.31 166 SER A C 1
ATOM 1212 O O . SER A 1 166 ? -4.254 -17.156 3.358 1.00 96.31 166 SER A O 1
ATOM 1214 N N . ALA A 1 167 ? -5.874 -16.474 4.751 1.00 96.88 167 ALA A N 1
ATOM 1215 C CA . ALA A 1 167 ? -6.949 -17.179 4.069 1.00 96.88 167 ALA A CA 1
ATOM 1216 C C . ALA A 1 167 ? -7.178 -16.641 2.649 1.00 96.88 167 ALA A C 1
ATOM 1218 O O . ALA A 1 167 ? -7.400 -17.430 1.740 1.00 96.88 167 ALA A O 1
ATOM 1219 N N . ALA A 1 168 ? -7.088 -15.323 2.435 1.00 95.31 168 ALA A N 1
ATOM 1220 C CA . ALA A 1 168 ? -7.190 -14.724 1.104 1.00 95.31 168 ALA A CA 1
ATOM 1221 C C . ALA A 1 168 ? -6.028 -15.131 0.179 1.00 95.31 168 ALA A C 1
ATOM 1223 O O . ALA A 1 168 ? -6.239 -15.304 -1.015 1.00 95.31 168 ALA A O 1
ATOM 1224 N N . LEU A 1 169 ? -4.824 -15.321 0.729 1.00 91.25 169 LEU A N 1
ATOM 1225 C CA . LEU A 1 169 ? -3.648 -15.797 -0.010 1.00 91.25 169 LEU A CA 1
ATOM 1226 C C . LEU A 1 169 ? -3.711 -17.275 -0.404 1.00 91.25 169 LEU A C 1
ATOM 1228 O O . LEU A 1 169 ? -2.993 -17.682 -1.310 1.00 91.25 169 LEU A O 1
ATOM 1232 N N . ALA A 1 170 ? -4.527 -18.068 0.288 1.00 90.94 170 ALA A N 1
ATOM 1233 C CA . ALA A 1 170 ? -4.662 -19.503 0.057 1.00 90.94 170 ALA A CA 1
ATOM 1234 C C . ALA A 1 170 ? -5.776 -19.874 -0.944 1.00 90.94 170 ALA A C 1
ATOM 1236 O O . ALA A 1 170 ? -6.001 -21.064 -1.166 1.00 90.94 170 ALA A O 1
ATOM 1237 N N . ARG A 1 171 ? -6.496 -18.886 -1.492 1.00 85.19 171 ARG A N 1
ATOM 1238 C CA . ARG A 1 171 ? -7.547 -19.079 -2.507 1.00 85.19 171 ARG A CA 1
ATOM 1239 C C . ARG A 1 171 ? -6.944 -19.208 -3.902 1.00 85.19 171 ARG A C 1
ATOM 1241 O O . ARG A 1 171 ? -7.490 -20.018 -4.679 1.00 85.19 171 ARG A O 1
#